Protein AF-A0A957LHJ6-F1 (afdb_monomer_lite)

Secondary structure (DSSP, 8-state):
---HHHHHHHHHTT------TT-EEE-TTTT-TTPPEE-------EEEETTEEEE------SS------TTTSEEE--HHHHHHHHHTTSEEEEEEEETTEEEEEEEETTEEEEEEESSHHHHHHHHHHHHH-

Radius of gyration: 19.18 Å; chains: 1; bounding box: 48×28×59 Å

Structure (mmCIF, N/CA/C/O backbone):
data_AF-A0A957LHJ6-F1
#
_entry.id   AF-A0A957LHJ6-F1
#
loop_
_atom_site.group_PDB
_atom_site.id
_atom_site.type_symbol
_atom_site.label_atom_id
_atom_site.label_alt_id
_atom_site.label_comp_id
_atom_site.label_asym_id
_atom_site.label_entity_id
_atom_site.label_seq_id
_atom_site.pdbx_PDB_ins_code
_atom_site.Cartn_x
_atom_site.Cartn_y
_atom_site.Cartn_z
_atom_site.occupancy
_atom_site.B_iso_or_equiv
_atom_site.auth_seq_id
_atom_site.auth_comp_id
_atom_site.auth_asym_id
_atom_site.auth_atom_id
_atom_site.pdbx_PDB_model_num
ATOM 1 N N . MET A 1 1 ? 8.470 -1.361 5.100 1.00 81.62 1 MET A N 1
ATOM 2 C CA . MET A 1 1 ? 7.902 -1.682 3.774 1.00 81.62 1 MET A CA 1
ATOM 3 C C . MET A 1 1 ? 6.771 -2.665 3.996 1.00 81.62 1 MET A C 1
ATOM 5 O O . MET A 1 1 ? 6.892 -3.461 4.921 1.00 81.62 1 MET A O 1
ATOM 9 N N . LEU A 1 2 ? 5.683 -2.572 3.235 1.00 95.25 2 LEU A N 1
ATOM 10 C CA . LEU A 1 2 ? 4.565 -3.502 3.373 1.00 95.25 2 LEU A CA 1
ATOM 11 C C . LEU A 1 2 ? 4.983 -4.894 2.881 1.00 95.25 2 LEU A C 1
ATOM 13 O O . LEU A 1 2 ? 5.634 -5.004 1.842 1.00 95.25 2 LEU A O 1
ATOM 17 N N . SER A 1 3 ? 4.640 -5.949 3.616 1.00 94.81 3 SER A N 1
ATOM 18 C CA . SER A 1 3 ? 4.914 -7.314 3.173 1.00 94.81 3 SER A CA 1
ATOM 19 C C . SER A 1 3 ? 4.028 -7.707 1.989 1.00 94.81 3 SER A C 1
ATOM 21 O O . SER A 1 3 ? 2.873 -7.288 1.878 1.00 94.81 3 SER A O 1
ATOM 23 N N . LEU A 1 4 ? 4.549 -8.581 1.122 1.00 92.94 4 LEU A N 1
ATOM 24 C CA . LEU A 1 4 ? 3.804 -9.098 -0.034 1.00 92.94 4 LEU A CA 1
ATOM 25 C C . LEU A 1 4 ? 2.527 -9.833 0.387 1.00 92.94 4 LEU A C 1
ATOM 27 O O . LEU A 1 4 ? 1.500 -9.735 -0.278 1.00 92.94 4 LEU A O 1
ATOM 31 N N . LYS A 1 5 ? 2.565 -10.522 1.533 1.00 94.06 5 LYS A N 1
ATOM 32 C CA . LYS A 1 5 ? 1.395 -11.201 2.097 1.00 94.06 5 LYS A CA 1
ATOM 33 C C . LYS A 1 5 ? 0.290 -10.208 2.464 1.00 94.06 5 LYS A C 1
ATOM 35 O O . LYS A 1 5 ? -0.875 -10.444 2.132 1.00 94.06 5 LYS A O 1
ATOM 40 N N . THR A 1 6 ? 0.632 -9.105 3.129 1.00 96.75 6 THR A N 1
ATOM 41 C CA . THR A 1 6 ? -0.348 -8.072 3.489 1.00 96.75 6 THR A CA 1
ATOM 42 C C . THR A 1 6 ? -0.860 -7.344 2.243 1.00 96.75 6 THR A C 1
ATOM 44 O O . THR A 1 6 ? -2.065 -7.143 2.109 1.00 96.75 6 THR A O 1
ATOM 47 N N . ALA A 1 7 ? 0.018 -7.039 1.285 1.00 96.50 7 ALA A N 1
ATOM 48 C CA . ALA A 1 7 ? -0.352 -6.458 -0.006 1.00 96.50 7 ALA A CA 1
ATOM 49 C C . ALA A 1 7 ? -1.355 -7.336 -0.786 1.00 96.50 7 ALA A C 1
ATOM 51 O O . ALA A 1 7 ? -2.404 -6.861 -1.223 1.00 96.50 7 ALA A O 1
ATOM 52 N N . ALA A 1 8 ? -1.097 -8.645 -0.879 1.00 95.06 8 ALA A N 1
ATOM 53 C CA . ALA A 1 8 ? -2.017 -9.600 -1.497 1.00 95.06 8 ALA A CA 1
ATOM 54 C C . ALA A 1 8 ? -3.353 -9.688 -0.742 1.00 95.06 8 ALA A C 1
ATOM 56 O O . ALA A 1 8 ? -4.414 -9.789 -1.356 1.00 95.06 8 ALA A O 1
ATOM 57 N N . SER A 1 9 ? -3.319 -9.594 0.590 1.00 97.00 9 SER A N 1
ATOM 58 C CA . SER A 1 9 ? -4.535 -9.574 1.410 1.00 97.00 9 SER A CA 1
ATOM 59 C C . SER A 1 9 ? -5.390 -8.336 1.122 1.00 97.00 9 SER A C 1
ATOM 61 O O . SER A 1 9 ? -6.606 -8.461 1.023 1.00 97.00 9 SER A O 1
ATOM 63 N N . LEU A 1 10 ? -4.776 -7.161 0.927 1.00 97.19 10 LEU A N 1
ATOM 64 C CA . LEU A 1 10 ? -5.491 -5.931 0.559 1.00 97.19 10 LEU A CA 1
ATOM 65 C C . LEU A 1 10 ? -6.168 -6.062 -0.810 1.00 97.19 10 LEU A C 1
ATOM 67 O O . LEU A 1 10 ? -7.336 -5.704 -0.948 1.00 97.19 10 LEU A O 1
ATOM 71 N N . LYS A 1 11 ? -5.467 -6.634 -1.798 1.00 95.75 11 LYS A N 1
ATOM 72 C CA . LYS A 1 11 ? -6.047 -6.941 -3.115 1.00 95.75 11 LYS A CA 1
ATOM 73 C C . LYS A 1 11 ? -7.255 -7.872 -2.986 1.00 95.75 11 LYS A C 1
ATOM 75 O O . LYS A 1 11 ? -8.315 -7.579 -3.528 1.00 95.75 11 LYS A O 1
ATOM 80 N N . ASN A 1 12 ? -7.117 -8.960 -2.227 1.00 96.06 12 ASN A N 1
ATOM 81 C CA . ASN A 1 12 ? -8.194 -9.933 -2.016 1.00 96.06 12 ASN A CA 1
ATOM 82 C C . ASN A 1 12 ? -9.385 -9.352 -1.238 1.00 96.06 12 ASN A C 1
ATOM 84 O O . ASN A 1 12 ? -10.514 -9.785 -1.445 1.00 96.06 12 ASN A O 1
ATOM 88 N N . ALA A 1 13 ? -9.149 -8.356 -0.380 1.00 96.69 13 ALA A N 1
ATOM 89 C CA . ALA A 1 13 ? -10.193 -7.597 0.306 1.00 96.69 13 ALA A CA 1
ATOM 90 C C . ALA A 1 13 ? -10.894 -6.565 -0.603 1.00 96.69 13 ALA A C 1
ATOM 92 O O . ALA A 1 13 ? -11.753 -5.825 -0.133 1.00 96.69 13 ALA A O 1
ATOM 93 N N . GLY A 1 14 ? -10.541 -6.497 -1.891 1.00 94.75 14 GLY A N 1
ATOM 94 C CA . GLY A 1 14 ? -11.168 -5.595 -2.854 1.00 94.75 14 GLY A CA 1
ATOM 95 C C . GLY A 1 14 ? -10.640 -4.163 -2.795 1.00 94.75 14 GLY A C 1
ATOM 96 O O . GLY A 1 14 ? -11.375 -3.236 -3.130 1.00 94.75 14 GLY A O 1
ATOM 97 N N . LEU A 1 15 ? -9.389 -3.950 -2.363 1.00 95.31 15 LEU A N 1
ATOM 98 C CA . LEU A 1 15 ? -8.764 -2.631 -2.460 1.00 95.31 15 LEU A CA 1
ATOM 99 C C . LEU A 1 15 ? -8.662 -2.209 -3.933 1.00 95.31 15 LEU A C 1
ATOM 101 O O . LEU A 1 15 ? -7.831 -2.717 -4.684 1.00 95.31 15 LEU A O 1
ATOM 105 N N . GLU A 1 16 ? -9.484 -1.240 -4.324 1.00 92.19 16 GLU A N 1
ATOM 106 C CA . GLU A 1 16 ? -9.344 -0.551 -5.603 1.00 92.19 16 GLU A CA 1
ATOM 107 C C . GLU A 1 16 ? -8.095 0.335 -5.570 1.00 92.19 16 GLU A C 1
ATOM 109 O O . GLU A 1 16 ? -7.950 1.193 -4.695 1.00 92.19 16 GLU A O 1
ATOM 114 N N . TRP A 1 17 ? -7.191 0.126 -6.527 1.00 95.19 17 TRP A N 1
ATOM 115 C CA . TRP A 1 17 ? -5.957 0.894 -6.643 1.00 95.19 17 TRP A CA 1
ATOM 116 C C . TRP A 1 17 ? -5.982 1.757 -7.897 1.00 95.19 17 TRP A C 1
ATOM 118 O O . TRP A 1 17 ? -6.230 1.261 -8.996 1.00 95.19 17 TRP A O 1
ATOM 128 N N . LYS A 1 18 ? -5.708 3.051 -7.731 1.00 92.62 18 LYS A N 1
ATOM 129 C CA . LYS A 1 18 ? -5.526 3.988 -8.837 1.00 92.62 18 LYS A CA 1
ATOM 130 C C . LYS A 1 18 ? -4.025 4.268 -8.968 1.00 92.62 18 LYS A C 1
ATOM 132 O O . LYS A 1 18 ? -3.505 4.955 -8.096 1.00 92.62 18 LYS A O 1
ATOM 137 N N . PRO A 1 19 ? -3.346 3.755 -10.010 1.00 92.44 19 PRO A N 1
ATOM 138 C CA . PRO A 1 19 ? -1.897 3.869 -10.107 1.00 92.44 19 PRO A CA 1
ATOM 139 C C . PRO A 1 19 ? -1.426 5.315 -10.240 1.00 92.44 19 PRO A C 1
ATOM 141 O O . PRO A 1 19 ? -1.973 6.087 -11.032 1.00 92.44 19 PRO A O 1
ATOM 144 N N . GLU A 1 20 ? -0.367 5.640 -9.515 1.00 92.88 20 GLU A N 1
ATOM 145 C CA . GLU A 1 20 ? 0.383 6.886 -9.602 1.00 92.88 20 GLU A CA 1
ATOM 146 C C . GLU A 1 20 ? 1.861 6.595 -9.889 1.00 92.88 20 GLU A C 1
ATOM 148 O O . GLU A 1 20 ? 2.368 5.493 -9.655 1.00 92.88 20 GLU A O 1
ATOM 153 N N . LEU A 1 21 ? 2.575 7.584 -10.435 1.00 91.69 21 LEU A N 1
ATOM 154 C CA . LEU A 1 21 ? 4.015 7.448 -10.638 1.00 91.69 21 LEU A CA 1
ATOM 155 C C . LEU A 1 21 ? 4.695 7.106 -9.310 1.00 91.69 21 LEU A C 1
ATOM 157 O O . LEU A 1 21 ? 4.356 7.648 -8.259 1.00 91.69 21 LEU A O 1
ATOM 161 N N . LEU A 1 22 ? 5.698 6.235 -9.390 1.00 91.69 22 LEU A N 1
ATOM 162 C CA . LEU A 1 22 ? 6.459 5.687 -8.269 1.00 91.69 22 LEU A CA 1
ATOM 163 C C . LEU A 1 22 ? 5.691 4.688 -7.394 1.00 91.69 22 LEU A C 1
ATOM 165 O O . LEU A 1 22 ? 6.193 4.287 -6.339 1.00 91.69 22 LEU A O 1
ATOM 169 N N . ASP A 1 23 ? 4.510 4.248 -7.825 1.00 94.88 23 ASP A N 1
ATOM 170 C CA . ASP A 1 23 ? 3.864 3.089 -7.224 1.00 94.88 23 ASP A CA 1
ATOM 171 C C . ASP A 1 23 ? 4.676 1.828 -7.461 1.00 94.88 23 ASP A C 1
ATOM 173 O O . ASP A 1 23 ? 5.300 1.647 -8.507 1.00 94.88 23 ASP A O 1
ATOM 177 N N . THR A 1 24 ? 4.641 0.933 -6.480 1.00 94.62 24 THR A N 1
ATOM 178 C CA . THR A 1 24 ? 5.360 -0.336 -6.553 1.00 94.62 24 THR A CA 1
ATOM 179 C C . THR A 1 24 ? 4.403 -1.510 -6.624 1.00 94.62 24 THR A C 1
ATOM 181 O O . THR A 1 24 ? 3.339 -1.475 -6.008 1.00 94.62 24 THR A O 1
ATOM 184 N N . PHE A 1 25 ? 4.760 -2.549 -7.377 1.00 94.44 25 PHE A N 1
ATOM 185 C CA . PHE A 1 25 ? 3.940 -3.748 -7.541 1.00 94.44 25 PHE A CA 1
ATOM 186 C C . PHE A 1 25 ? 4.792 -4.992 -7.802 1.00 94.44 25 PHE A C 1
ATOM 188 O O . PHE A 1 25 ? 5.954 -4.893 -8.192 1.00 94.44 25 PHE A O 1
ATOM 195 N N . ILE A 1 26 ? 4.199 -6.167 -7.612 1.00 92.69 26 ILE A N 1
ATOM 196 C CA . ILE A 1 26 ? 4.725 -7.443 -8.114 1.00 92.69 26 ILE A CA 1
ATOM 197 C C . ILE A 1 26 ? 3.777 -8.033 -9.154 1.00 92.69 26 ILE A C 1
ATOM 199 O O . ILE A 1 26 ? 2.583 -7.713 -9.170 1.00 92.69 26 ILE A O 1
ATOM 203 N N . VAL A 1 27 ? 4.300 -8.939 -9.976 1.00 90.62 27 VAL A N 1
ATOM 204 C CA . VAL A 1 27 ? 3.508 -9.801 -10.859 1.00 90.62 27 VAL A CA 1
ATOM 205 C C . VAL A 1 27 ? 3.628 -11.232 -10.327 1.00 90.62 27 VAL A C 1
ATOM 207 O O . VAL A 1 27 ? 4.699 -11.812 -10.487 1.00 90.62 27 VAL A O 1
ATOM 210 N N . PRO A 1 28 ? 2.601 -11.769 -9.644 1.00 86.50 28 PRO A N 1
ATOM 211 C CA . PRO A 1 28 ? 2.608 -13.148 -9.159 1.00 86.50 28 PR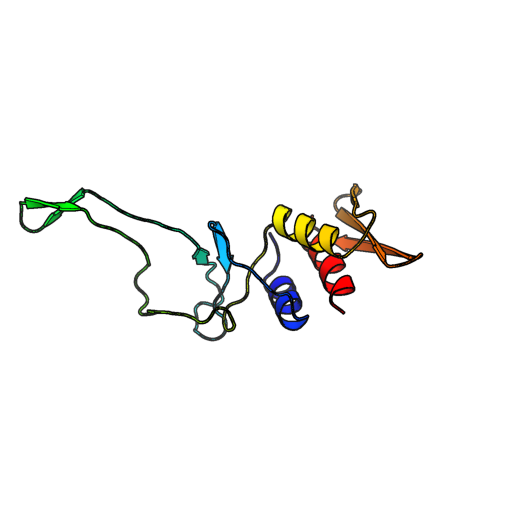O A CA 1
ATOM 212 C C . PRO A 1 28 ? 2.547 -14.172 -10.300 1.00 86.50 28 PRO A C 1
ATOM 214 O O . PRO A 1 28 ? 2.071 -13.861 -11.390 1.00 86.50 28 PRO A O 1
ATOM 217 N N . ASP A 1 29 ? 2.947 -15.410 -10.011 1.00 78.12 29 ASP A N 1
ATOM 218 C CA . ASP A 1 29 ? 2.726 -16.609 -10.830 1.00 78.12 29 ASP A CA 1
ATOM 219 C C . ASP A 1 29 ? 3.383 -16.588 -12.225 1.00 78.12 29 ASP A C 1
ATOM 221 O O . ASP A 1 29 ? 3.054 -17.397 -13.094 1.00 78.12 29 ASP A O 1
ATOM 225 N N . VAL A 1 30 ? 4.362 -15.703 -12.439 1.00 72.19 30 VAL A N 1
ATOM 226 C CA . VAL A 1 30 ? 5.123 -15.598 -13.703 1.00 72.19 30 VAL A CA 1
ATOM 227 C C . VAL A 1 30 ? 6.631 -15.781 -13.508 1.00 72.19 30 VAL A C 1
ATOM 229 O O . VAL A 1 30 ? 7.425 -15.485 -14.400 1.00 72.19 30 VAL A O 1
ATOM 232 N N . GLY A 1 31 ? 7.051 -16.255 -12.330 1.00 71.56 31 GLY A N 1
ATOM 233 C CA . GLY A 1 31 ? 8.468 -16.410 -11.980 1.00 71.56 31 GLY A CA 1
ATOM 234 C C . GLY A 1 31 ? 9.186 -15.078 -11.730 1.00 71.56 31 GLY A C 1
ATOM 235 O O . GLY A 1 31 ? 10.416 -15.033 -11.714 1.00 71.56 31 GLY A O 1
ATOM 236 N N . LEU A 1 32 ? 8.425 -13.994 -11.542 1.00 75.88 32 LEU A N 1
ATOM 237 C CA . LEU A 1 32 ? 8.915 -12.650 -11.214 1.00 75.88 32 LEU A CA 1
ATOM 238 C C . LEU A 1 32 ? 8.464 -12.207 -9.813 1.00 75.88 32 LEU A C 1
ATOM 240 O O . LEU A 1 32 ? 8.634 -11.048 -9.455 1.00 75.88 32 LEU A O 1
ATOM 244 N N . ASP A 1 33 ? 7.927 -13.125 -9.013 1.00 73.31 33 ASP A N 1
ATOM 245 C CA . ASP A 1 33 ? 7.245 -12.858 -7.739 1.00 73.31 33 ASP A CA 1
ATOM 246 C C . ASP A 1 33 ? 8.177 -12.255 -6.671 1.00 73.31 33 ASP A C 1
ATOM 248 O O . ASP A 1 33 ? 7.736 -11.579 -5.743 1.00 73.31 33 ASP A O 1
ATOM 252 N N . GLU A 1 34 ? 9.487 -12.470 -6.823 1.00 76.50 34 GLU A N 1
ATOM 253 C CA . GLU A 1 34 ? 10.536 -11.893 -5.976 1.00 76.50 34 GLU A CA 1
ATOM 254 C C . GLU A 1 34 ? 10.988 -10.495 -6.440 1.00 76.50 34 GLU A C 1
ATOM 256 O O . GLU A 1 34 ? 11.781 -9.838 -5.761 1.00 76.50 34 GLU A O 1
ATOM 261 N N . ARG A 1 35 ? 10.507 -10.014 -7.596 1.00 84.62 35 ARG A N 1
ATOM 262 C CA . ARG A 1 35 ? 10.862 -8.707 -8.161 1.00 84.62 35 ARG A CA 1
ATOM 263 C C . ARG A 1 35 ? 9.771 -7.683 -7.899 1.00 84.62 35 ARG A C 1
ATOM 265 O O . ARG A 1 35 ? 8.629 -7.838 -8.320 1.00 84.62 35 ARG A O 1
ATOM 272 N N . VAL A 1 36 ? 10.173 -6.578 -7.280 1.00 88.62 36 VAL A N 1
ATOM 273 C CA . VAL A 1 36 ? 9.339 -5.385 -7.139 1.00 88.62 36 VAL A CA 1
ATOM 274 C C . VAL A 1 36 ? 9.582 -4.468 -8.333 1.00 88.62 36 VAL A C 1
ATOM 276 O O . VAL A 1 36 ? 10.706 -4.025 -8.571 1.00 88.62 36 VAL A O 1
ATOM 279 N N . PHE A 1 37 ? 8.519 -4.184 -9.074 1.00 88.62 37 PHE A N 1
ATOM 280 C CA . PHE A 1 37 ? 8.486 -3.207 -10.153 1.00 88.62 37 PHE A CA 1
ATOM 281 C C . PHE A 1 37 ? 8.079 -1.842 -9.601 1.00 88.62 37 PHE A C 1
ATOM 283 O O . PHE A 1 37 ? 7.311 -1.757 -8.643 1.00 88.62 37 PHE A O 1
ATOM 290 N N . VAL A 1 38 ? 8.587 -0.778 -10.220 1.00 89.56 38 VAL A N 1
ATOM 291 C CA . VAL A 1 38 ? 8.218 0.609 -9.921 1.00 89.56 38 VAL A CA 1
ATOM 292 C C . VAL A 1 38 ? 7.597 1.196 -11.179 1.00 89.56 38 VAL A C 1
ATOM 294 O O . VAL A 1 38 ? 8.192 1.104 -12.253 1.00 89.56 38 VAL A O 1
ATOM 297 N N . LEU A 1 39 ? 6.415 1.792 -11.060 1.00 89.56 39 LEU A N 1
ATOM 298 C CA . LEU A 1 39 ? 5.775 2.502 -12.156 1.00 89.56 39 LEU A CA 1
ATOM 299 C C . LEU A 1 39 ? 6.527 3.815 -12.393 1.00 89.56 39 LEU A C 1
ATOM 301 O O . LEU A 1 39 ? 6.440 4.741 -11.591 1.00 89.56 39 LEU A O 1
ATOM 305 N N . THR A 1 40 ? 7.292 3.896 -13.475 1.00 83.75 40 THR A N 1
ATOM 306 C CA . THR A 1 40 ? 8.068 5.088 -13.839 1.00 83.75 40 THR A CA 1
ATOM 307 C C . THR A 1 40 ? 7.687 5.568 -15.236 1.00 83.75 40 THR A C 1
ATOM 309 O O . THR A 1 40 ? 7.187 4.805 -16.058 1.00 83.75 40 THR A O 1
ATOM 312 N N . ASP A 1 41 ? 7.917 6.849 -15.506 1.00 77.56 41 ASP A N 1
ATOM 313 C CA . ASP A 1 41 ? 7.670 7.519 -16.788 1.00 77.56 41 ASP A CA 1
ATOM 314 C C . ASP A 1 41 ? 8.947 7.659 -17.646 1.00 77.56 41 ASP A C 1
ATOM 316 O O . ASP A 1 41 ? 9.010 8.482 -18.559 1.00 77.56 41 ASP A O 1
ATOM 320 N N . MET A 1 42 ? 9.979 6.856 -17.366 1.00 69.69 42 MET A N 1
ATOM 321 C CA . MET A 1 42 ? 11.346 7.053 -17.864 1.00 69.69 42 MET A CA 1
ATOM 322 C C . MET A 1 42 ? 11.819 5.901 -18.774 1.00 69.69 42 MET A C 1
ATOM 324 O O . MET A 1 42 ? 11.308 4.790 -18.704 1.00 69.69 42 MET A O 1
ATOM 328 N N . MET A 1 43 ? 12.813 6.066 -19.648 1.00 60.88 43 MET A N 1
ATOM 329 C CA . MET A 1 43 ? 13.846 7.115 -19.780 1.00 60.88 43 MET A CA 1
ATOM 330 C C . MET A 1 43 ? 14.026 7.574 -21.213 1.00 60.88 43 MET A C 1
ATOM 332 O O . MET A 1 43 ? 13.528 6.852 -22.043 1.00 60.88 43 MET A O 1
ATOM 336 N N . ALA A 1 44 ? 14.818 8.645 -21.436 1.00 65.56 44 ALA A N 1
ATOM 337 C CA . ALA A 1 44 ? 15.498 9.140 -22.654 1.00 65.56 44 ALA A CA 1
ATOM 338 C C . ALA A 1 44 ? 17.032 9.180 -22.462 1.00 65.56 44 ALA A C 1
ATOM 340 O O . ALA A 1 44 ? 17.485 9.305 -21.331 1.00 65.56 44 ALA A O 1
ATOM 341 N N . GLU A 1 45 ? 17.834 9.232 -23.522 1.00 66.12 45 GLU A N 1
ATOM 342 C CA . GLU A 1 45 ? 19.318 9.326 -23.514 1.00 66.12 45 GLU A CA 1
ATOM 343 C C . GLU A 1 45 ? 19.739 9.936 -24.849 1.00 66.12 45 GLU A C 1
ATOM 345 O O . GLU A 1 45 ? 18.926 9.899 -25.736 1.00 66.12 45 GLU A O 1
ATOM 350 N N . VAL A 1 46 ? 20.940 10.477 -25.058 1.00 78.06 46 VAL A N 1
ATOM 351 C CA . VAL A 1 46 ? 21.480 10.717 -26.410 1.00 78.06 46 VAL A CA 1
ATOM 352 C C . VAL A 1 46 ? 22.558 9.660 -26.708 1.00 78.06 46 VAL A C 1
ATOM 354 O O . VAL A 1 46 ? 23.633 9.752 -26.131 1.00 78.06 46 VAL A O 1
ATOM 357 N N . SER A 1 47 ? 22.317 8.678 -27.582 1.00 79.44 47 SER A N 1
ATOM 358 C CA . SER A 1 47 ? 23.269 7.616 -27.956 1.00 79.44 47 SER A CA 1
ATOM 359 C C . SER A 1 47 ? 23.806 7.770 -29.377 1.00 79.44 47 SER A C 1
ATOM 361 O O . SER A 1 47 ? 23.164 8.362 -30.230 1.00 79.44 47 SER A O 1
ATOM 363 N N . VAL A 1 48 ? 24.987 7.224 -29.672 1.00 78.81 48 VAL A N 1
ATOM 364 C CA . VAL A 1 48 ? 25.561 7.228 -31.023 1.00 78.81 48 VAL A CA 1
ATOM 365 C C . VAL A 1 48 ? 25.380 5.859 -31.675 1.00 78.81 48 VAL A C 1
ATOM 367 O O . VAL A 1 48 ? 26.077 4.904 -31.335 1.00 78.81 48 VAL A O 1
ATOM 370 N N . LEU A 1 49 ? 24.496 5.752 -32.667 1.00 72.06 49 LEU A N 1
ATOM 371 C CA . LEU A 1 49 ? 24.236 4.493 -33.368 1.00 72.06 49 LEU A CA 1
ATOM 372 C C . LEU A 1 49 ? 25.015 4.460 -34.692 1.00 72.06 49 LEU A C 1
ATOM 374 O O . LEU A 1 49 ? 24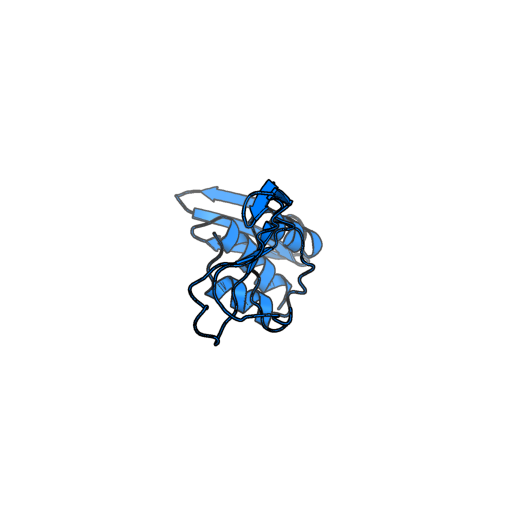.749 5.249 -35.598 1.00 72.06 49 LEU A O 1
ATOM 378 N N . LYS A 1 50 ? 25.999 3.556 -34.820 1.00 84.00 50 LYS A N 1
ATOM 379 C CA . LYS A 1 50 ? 26.882 3.443 -36.009 1.00 84.00 50 LYS A CA 1
ATOM 380 C C . LYS A 1 50 ? 27.617 4.751 -36.370 1.00 84.00 50 LYS A C 1
ATOM 382 O O . LYS A 1 50 ? 27.861 5.023 -37.542 1.00 84.00 50 LYS A O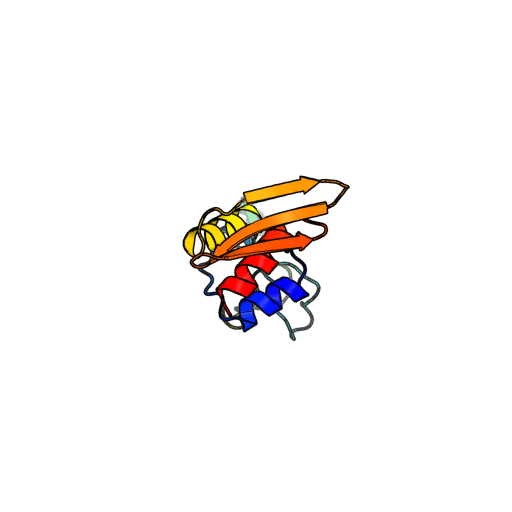 1
ATOM 387 N N . GLY A 1 51 ? 27.968 5.553 -35.364 1.00 87.25 51 GLY A N 1
ATOM 388 C CA . GLY A 1 51 ? 28.772 6.771 -35.530 1.00 87.25 51 GLY A CA 1
ATOM 389 C C . GLY A 1 51 ? 27.996 8.094 -35.606 1.00 87.25 51 GLY A C 1
ATOM 390 O O . GLY A 1 51 ? 28.637 9.135 -35.702 1.00 87.25 51 GLY A O 1
ATOM 391 N N . TRP A 1 52 ? 26.660 8.089 -35.505 1.00 88.06 52 TRP A N 1
ATOM 392 C CA . TRP A 1 52 ? 25.820 9.302 -35.505 1.00 88.06 52 TRP A CA 1
ATOM 393 C C . TRP A 1 52 ? 25.073 9.518 -34.179 1.00 88.06 52 TRP A C 1
ATOM 395 O O . TRP A 1 52 ? 24.528 8.539 -33.678 1.00 88.06 52 TRP A O 1
ATOM 405 N N . PRO A 1 53 ? 24.981 10.748 -33.632 1.00 87.44 53 PRO A N 1
ATOM 406 C CA . PRO A 1 53 ? 24.227 11.041 -32.406 1.00 87.44 53 PRO A CA 1
ATOM 407 C C . PRO A 1 53 ? 22.705 10.880 -32.592 1.00 87.44 53 PRO A C 1
ATOM 409 O O . PRO A 1 53 ? 22.148 11.281 -33.609 1.00 87.44 53 PRO A O 1
ATOM 412 N N . ALA A 1 54 ? 22.035 10.306 -31.600 1.00 81.19 54 ALA A N 1
ATOM 413 C CA . ALA A 1 54 ? 20.625 9.897 -31.548 1.00 81.19 54 ALA A CA 1
ATOM 414 C C . ALA A 1 54 ? 20.108 9.992 -30.103 1.00 81.19 54 ALA A C 1
ATOM 416 O O . ALA A 1 54 ? 20.929 10.232 -29.239 1.00 81.19 54 ALA A O 1
ATOM 417 N N . ILE A 1 55 ? 18.807 9.796 -29.815 1.00 83.75 55 ILE A N 1
ATOM 418 C CA . ILE A 1 55 ? 18.241 9.785 -28.446 1.00 83.75 55 ILE A CA 1
ATOM 419 C C . ILE A 1 55 ? 17.698 8.388 -28.041 1.00 83.75 55 ILE A C 1
ATOM 421 O O . ILE A 1 55 ? 16.823 7.896 -28.743 1.00 83.75 55 ILE A O 1
ATOM 425 N N . THR A 1 56 ? 18.177 7.724 -26.971 1.00 72.25 56 THR A N 1
ATOM 426 C CA . THR A 1 56 ? 17.784 6.369 -26.515 1.00 72.25 56 THR A CA 1
ATOM 427 C C . THR A 1 56 ? 16.981 6.327 -25.219 1.00 72.25 56 THR A C 1
ATOM 429 O O . THR A 1 56 ? 17.425 6.632 -24.125 1.00 72.25 56 THR A O 1
ATOM 432 N N . PHE A 1 57 ? 15.742 5.885 -25.333 1.00 66.88 57 PHE A N 1
ATOM 433 C CA . PHE A 1 57 ? 14.832 5.801 -24.212 1.00 66.88 57 PHE A CA 1
ATOM 434 C C . PHE A 1 57 ? 14.848 4.388 -23.605 1.00 66.88 57 PHE A C 1
ATOM 436 O O . PHE A 1 57 ? 14.519 3.433 -24.302 1.00 66.88 57 PHE A O 1
ATOM 443 N N . HIS A 1 58 ? 15.246 4.231 -22.337 1.00 61.78 58 HIS A N 1
ATOM 444 C CA . HIS A 1 58 ? 15.312 2.927 -21.664 1.00 61.78 58 HIS A CA 1
ATOM 445 C C . HIS A 1 58 ? 14.216 2.788 -20.608 1.00 61.78 58 HIS A C 1
ATOM 447 O O . HIS A 1 58 ? 14.390 3.167 -19.452 1.00 61.78 58 HIS A O 1
ATOM 453 N N . GLY A 1 59 ? 13.089 2.221 -21.025 1.00 59.12 59 GLY A N 1
ATOM 454 C CA . GLY A 1 59 ? 12.118 1.597 -20.137 1.00 59.12 59 GLY A CA 1
ATOM 455 C C . GLY A 1 59 ? 12.198 0.085 -20.335 1.00 59.12 59 GLY A C 1
ATOM 456 O O . GLY A 1 59 ? 12.176 -0.366 -21.471 1.00 59.12 59 GLY A O 1
ATOM 457 N N . VAL A 1 60 ? 12.294 -0.653 -19.232 1.00 54.00 60 VAL A N 1
ATOM 458 C CA . VAL A 1 60 ? 12.351 -2.119 -19.054 1.00 54.00 60 VAL A CA 1
ATOM 459 C C . VAL A 1 60 ? 13.634 -2.903 -19.386 1.00 54.00 60 VAL A C 1
ATOM 461 O O . VAL A 1 60 ? 14.322 -2.745 -20.389 1.00 54.00 60 VAL A O 1
ATOM 464 N N . VAL A 1 61 ? 13.907 -3.775 -18.416 1.00 52.56 61 VAL A N 1
ATOM 465 C CA . VAL A 1 61 ? 14.915 -4.828 -18.304 1.00 52.56 61 VAL A CA 1
ATOM 466 C C . VAL A 1 61 ? 14.517 -6.026 -19.185 1.00 52.56 61 VAL A C 1
ATOM 468 O O . VAL A 1 61 ? 13.349 -6.193 -19.510 1.00 52.56 61 VAL A O 1
ATOM 471 N N . GLU A 1 62 ? 15.492 -6.867 -19.516 1.00 50.88 62 GLU A N 1
ATOM 472 C CA . GLU A 1 62 ? 15.566 -7.948 -20.522 1.00 50.88 62 GLU A CA 1
ATOM 473 C C . GLU A 1 62 ? 14.543 -9.119 -20.460 1.00 50.88 62 GLU A C 1
ATOM 475 O O . GLU A 1 62 ? 14.835 -10.217 -20.937 1.00 50.88 62 GLU A O 1
ATOM 480 N N . TRP A 1 63 ? 13.337 -8.937 -19.914 1.00 57.47 63 TRP A N 1
ATOM 481 C CA . TRP A 1 63 ? 12.284 -9.962 -19.914 1.00 57.47 63 TRP A CA 1
ATOM 482 C C . TRP A 1 63 ? 11.141 -9.547 -20.837 1.00 57.47 63 TRP A C 1
ATOM 484 O O . TRP A 1 63 ? 10.651 -8.426 -20.752 1.00 57.47 63 TRP A O 1
ATOM 494 N N . ALA A 1 64 ? 10.727 -10.454 -21.725 1.00 56.00 64 ALA A N 1
ATOM 495 C CA . ALA A 1 64 ? 9.710 -10.259 -22.762 1.00 56.00 64 ALA A CA 1
ATOM 496 C C . ALA A 1 64 ? 8.276 -10.128 -22.200 1.00 56.00 64 ALA A C 1
ATOM 498 O O . ALA A 1 64 ? 7.372 -10.850 -22.614 1.00 56.00 64 ALA A O 1
ATOM 499 N N . LEU A 1 65 ? 8.073 -9.261 -21.207 1.00 67.56 65 LEU A N 1
ATOM 500 C CA . LEU A 1 65 ? 6.757 -8.928 -20.683 1.00 67.56 65 LEU A CA 1
ATOM 501 C C . LEU A 1 65 ? 6.314 -7.603 -21.304 1.00 67.56 65 LEU A C 1
ATOM 503 O O . LEU A 1 65 ? 6.602 -6.530 -20.780 1.00 67.56 65 LEU A O 1
ATOM 507 N N . ASP A 1 66 ? 5.635 -7.696 -22.447 1.00 73.69 66 ASP A N 1
ATOM 508 C CA . ASP A 1 66 ? 5.145 -6.527 -23.187 1.00 73.69 66 ASP A CA 1
ATOM 509 C C . ASP A 1 66 ? 4.080 -5.750 -22.395 1.00 73.69 66 ASP A C 1
ATOM 511 O O . ASP A 1 66 ? 4.006 -4.523 -22.469 1.00 73.69 66 ASP A O 1
ATOM 515 N N . TYR A 1 67 ? 3.240 -6.463 -21.635 1.00 82.31 67 TYR A N 1
ATOM 516 C CA . TYR A 1 67 ? 2.209 -5.886 -20.776 1.00 82.31 67 TYR A CA 1
ATOM 517 C C . TYR A 1 67 ? 1.812 -6.840 -19.642 1.00 82.31 67 TYR A C 1
ATOM 519 O O . TYR A 1 67 ? 2.044 -8.045 -19.702 1.00 82.31 67 TYR A O 1
ATOM 527 N N . VAL A 1 68 ? 1.161 -6.283 -18.621 1.00 87.00 68 VAL A N 1
ATOM 528 C CA . VAL A 1 68 ? 0.480 -7.010 -17.542 1.00 87.00 68 VAL A CA 1
ATOM 529 C C . VAL A 1 68 ? -0.794 -6.250 -17.178 1.00 87.00 68 VAL A C 1
ATOM 531 O O . VAL A 1 68 ? -0.795 -5.014 -17.174 1.00 87.00 68 VAL A O 1
ATOM 534 N N . LEU A 1 69 ? -1.901 -6.948 -16.908 1.00 89.75 69 LEU A N 1
ATOM 535 C CA . LEU A 1 69 ? -3.137 -6.276 -16.508 1.00 89.75 69 LEU A CA 1
ATOM 536 C C . LEU A 1 69 ? -3.031 -5.794 -15.059 1.00 89.75 69 LEU A C 1
ATOM 538 O O . LEU A 1 69 ? -2.513 -6.487 -14.186 1.00 89.75 69 LEU A O 1
ATOM 542 N N . GLN A 1 70 ? -3.611 -4.630 -14.753 1.00 90.31 70 GLN A N 1
ATOM 543 C CA . GLN A 1 70 ? -3.643 -4.126 -13.371 1.00 90.31 70 GLN A CA 1
ATOM 544 C C . GLN A 1 70 ? -4.344 -5.094 -12.400 1.00 90.31 70 GLN A C 1
ATOM 546 O O . GLN A 1 70 ? -4.044 -5.116 -11.212 1.00 90.31 70 GLN A O 1
ATOM 551 N N . THR A 1 71 ? -5.269 -5.918 -12.897 1.00 90.38 71 THR A N 1
ATOM 552 C CA . THR A 1 71 ? -5.941 -6.964 -12.114 1.00 90.38 71 THR A CA 1
ATOM 553 C C . THR A 1 71 ? -5.037 -8.155 -11.805 1.00 90.38 71 THR A C 1
ATOM 555 O O . THR A 1 71 ? -5.320 -8.911 -10.878 1.00 90.38 71 THR A O 1
ATOM 558 N N . GLU A 1 72 ? -3.951 -8.337 -12.550 1.00 90.50 72 GLU A N 1
ATOM 559 C CA . GLU A 1 72 ? -2.990 -9.431 -12.377 1.00 90.50 72 GLU A CA 1
ATOM 560 C C . GLU A 1 72 ? -1.879 -9.039 -11.397 1.00 90.50 72 GLU A C 1
ATOM 562 O O . GLU A 1 72 ? -1.395 -9.887 -10.654 1.00 90.50 72 GLU A O 1
ATOM 567 N N . VAL A 1 73 ? -1.564 -7.748 -11.268 1.00 93.44 73 VAL A N 1
ATOM 568 C CA . VAL A 1 73 ? -0.524 -7.279 -10.340 1.00 93.44 73 VAL A CA 1
ATOM 569 C C . VAL A 1 73 ? -1.001 -7.207 -8.891 1.00 93.44 73 VAL A C 1
ATOM 571 O O . VAL A 1 73 ? -2.198 -7.128 -8.600 1.00 93.44 73 VAL A O 1
ATOM 574 N N . VAL A 1 74 ? -0.055 -7.221 -7.957 1.00 95.50 74 VAL A N 1
ATOM 575 C CA . VAL A 1 74 ? -0.299 -6.895 -6.548 1.00 95.50 74 VAL A CA 1
ATOM 576 C C . VAL A 1 74 ? 0.455 -5.614 -6.231 1.00 95.50 74 VAL A C 1
ATOM 578 O O . VAL A 1 74 ? 1.686 -5.604 -6.211 1.00 95.50 74 VAL A O 1
ATOM 581 N N . TRP A 1 75 ? -0.288 -4.537 -5.988 1.00 96.50 75 TRP A N 1
ATOM 582 C CA . TRP A 1 75 ? 0.276 -3.261 -5.560 1.00 96.50 75 TRP A CA 1
ATOM 583 C C . TRP A 1 75 ? 0.846 -3.373 -4.152 1.00 96.50 75 TRP A C 1
ATOM 585 O O . TRP A 1 75 ? 0.262 -4.028 -3.291 1.00 96.50 75 TRP A O 1
ATOM 595 N N . ILE A 1 76 ? 1.965 -2.695 -3.914 1.00 96.69 76 ILE A N 1
ATOM 596 C CA . ILE A 1 76 ? 2.604 -2.538 -2.610 1.00 96.69 76 ILE A CA 1
ATOM 597 C C . ILE A 1 76 ? 2.527 -1.047 -2.252 1.00 96.69 76 ILE A C 1
ATOM 599 O O . ILE A 1 76 ? 3.431 -0.276 -2.585 1.00 96.69 76 ILE A O 1
ATOM 603 N N . PRO A 1 77 ? 1.435 -0.617 -1.603 1.00 96.81 77 PRO A N 1
ATOM 604 C CA . PRO A 1 77 ? 1.261 0.768 -1.196 1.00 96.81 77 PRO A CA 1
ATOM 605 C C . PRO A 1 77 ? 2.355 1.215 -0.223 1.00 96.81 77 PRO A C 1
ATOM 607 O O . PRO A 1 77 ? 2.742 0.474 0.691 1.00 96.81 77 PRO A O 1
ATOM 610 N N . ARG A 1 78 ? 2.817 2.457 -0.371 1.00 95.75 78 ARG A N 1
ATOM 611 C CA . ARG A 1 78 ? 3.677 3.103 0.626 1.00 95.75 78 ARG A CA 1
ATOM 612 C C . ARG A 1 78 ? 2.876 3.501 1.867 1.00 95.75 78 ARG A C 1
ATOM 614 O O . ARG A 1 78 ? 1.647 3.523 1.865 1.00 95.75 78 ARG A O 1
ATOM 621 N N . GLU A 1 79 ? 3.580 3.824 2.948 1.00 96.62 79 GLU A N 1
ATOM 622 C CA . GLU A 1 79 ? 2.949 4.205 4.218 1.00 96.62 79 GLU A CA 1
ATOM 623 C C . GLU A 1 79 ? 2.061 5.448 4.090 1.00 96.62 79 GLU A C 1
ATOM 625 O O . GLU A 1 79 ? 0.938 5.433 4.587 1.00 96.62 79 GLU A O 1
ATOM 630 N N . ASP A 1 80 ? 2.521 6.476 3.375 1.00 96.06 80 ASP A N 1
ATOM 631 C CA . ASP A 1 80 ? 1.762 7.698 3.098 1.00 96.06 80 ASP A CA 1
ATOM 632 C C . ASP A 1 80 ? 0.448 7.390 2.369 1.00 96.06 80 ASP A C 1
ATOM 634 O O . ASP A 1 80 ? -0.617 7.864 2.763 1.00 96.06 80 ASP A O 1
ATOM 638 N N . GLN A 1 81 ? 0.503 6.513 1.367 1.00 97.06 81 GLN A N 1
ATOM 639 C CA . GLN A 1 81 ? -0.667 6.112 0.589 1.00 97.06 81 GLN A CA 1
ATOM 640 C C . GLN A 1 81 ? -1.651 5.291 1.428 1.00 97.06 81 GLN A C 1
ATOM 642 O O . GLN A 1 81 ? -2.856 5.531 1.379 1.00 97.06 81 GLN A O 1
ATOM 647 N N . LEU A 1 82 ? -1.151 4.353 2.243 1.00 97.50 82 LEU A N 1
ATOM 648 C CA . LEU A 1 82 ? -1.980 3.580 3.173 1.00 97.50 82 LEU A CA 1
ATOM 649 C C . LEU A 1 82 ? -2.688 4.487 4.174 1.00 97.50 82 LEU A C 1
ATOM 651 O O . LEU A 1 82 ? -3.880 4.299 4.417 1.00 97.50 82 LEU A O 1
ATOM 655 N N . ARG A 1 83 ? -1.974 5.479 4.719 1.00 97.12 83 ARG A N 1
ATOM 656 C CA . ARG A 1 83 ? -2.531 6.482 5.628 1.00 97.12 83 ARG A CA 1
ATOM 657 C C . ARG A 1 83 ? -3.658 7.268 4.959 1.00 97.12 83 ARG A C 1
ATOM 659 O O . ARG A 1 83 ? -4.750 7.350 5.514 1.00 97.12 83 ARG A O 1
ATOM 666 N N . THR A 1 84 ? -3.436 7.788 3.754 1.00 96.69 84 THR A N 1
ATOM 667 C CA . THR A 1 84 ? -4.481 8.509 3.012 1.00 96.69 84 THR A CA 1
ATOM 668 C C . THR A 1 84 ? -5.693 7.617 2.725 1.00 96.69 84 THR A C 1
ATOM 670 O O . THR A 1 84 ? -6.837 8.039 2.906 1.00 96.69 84 THR A O 1
ATOM 673 N N . LEU A 1 85 ? -5.470 6.358 2.334 1.00 96.44 85 LEU A N 1
ATOM 674 C CA . LEU A 1 85 ? -6.548 5.410 2.050 1.00 96.44 85 LEU A CA 1
ATOM 675 C C . LEU A 1 85 ? -7.393 5.095 3.283 1.00 96.44 85 LEU A C 1
ATOM 677 O O . LEU A 1 85 ? -8.622 5.121 3.201 1.00 96.44 85 LEU A O 1
ATOM 681 N N . ILE A 1 86 ? -6.768 4.819 4.427 1.00 96.25 86 ILE A N 1
ATOM 682 C CA . ILE A 1 86 ? -7.508 4.506 5.653 1.00 96.25 86 ILE A CA 1
ATOM 683 C C . ILE A 1 86 ? -8.241 5.735 6.204 1.00 96.25 86 ILE A C 1
ATOM 685 O O . ILE A 1 86 ? -9.388 5.612 6.629 1.00 96.25 86 ILE A O 1
ATOM 689 N N . GLU A 1 87 ? -7.639 6.926 6.133 1.00 96.12 87 GLU A N 1
ATOM 690 C CA . GLU A 1 87 ? -8.267 8.189 6.546 1.00 96.12 87 GLU A CA 1
ATOM 691 C C . GLU A 1 87 ? -9.488 8.537 5.685 1.00 96.12 87 GLU A C 1
ATOM 693 O O . GLU A 1 87 ? -10.431 9.155 6.173 1.00 96.12 87 GLU A O 1
ATOM 698 N N . SER A 1 88 ? -9.526 8.085 4.427 1.00 95.06 88 SER A N 1
ATOM 699 C CA . SER A 1 88 ? -10.702 8.254 3.566 1.00 95.06 88 SER A CA 1
ATOM 700 C C . SER A 1 88 ? -11.887 7.347 3.940 1.00 95.06 88 SER A C 1
ATOM 702 O O . SER A 1 88 ? -13.015 7.615 3.525 1.00 95.06 88 SER A O 1
ATOM 704 N N . LYS A 1 89 ? -11.658 6.276 4.717 1.00 93.69 89 LYS A N 1
ATOM 705 C CA . LYS A 1 89 ? -12.669 5.247 5.037 1.00 93.69 89 LYS A CA 1
ATOM 706 C C . LYS A 1 89 ? -12.990 5.120 6.531 1.00 93.69 89 LYS A C 1
ATOM 708 O O . LYS A 1 89 ? -14.003 4.519 6.887 1.00 93.69 89 LYS A O 1
ATOM 713 N N . ALA A 1 90 ? -12.155 5.667 7.407 1.00 95.00 90 ALA A N 1
ATOM 714 C CA . ALA A 1 90 ? -12.323 5.642 8.856 1.00 95.00 90 ALA A CA 1
ATOM 715 C C . ALA A 1 90 ? -12.051 7.019 9.471 1.00 95.00 90 ALA A C 1
ATOM 717 O O . ALA A 1 90 ? -11.453 7.894 8.857 1.00 95.00 90 ALA A O 1
ATOM 718 N N . SER A 1 91 ? -12.486 7.214 10.715 1.00 95.75 91 SER A N 1
ATOM 719 C CA . SER A 1 91 ? -12.291 8.480 11.433 1.00 95.75 91 SER A CA 1
ATOM 720 C C . SER A 1 91 ? -11.305 8.325 12.586 1.00 95.75 91 SER A C 1
ATOM 722 O O . SER A 1 91 ? -11.106 7.221 13.090 1.00 95.75 91 SER A O 1
ATOM 724 N N . LYS A 1 92 ? -10.701 9.437 13.029 1.00 95.38 92 LYS A N 1
ATOM 725 C CA . LYS A 1 92 ? -9.725 9.472 14.138 1.00 95.38 92 LYS A CA 1
ATOM 726 C C . LYS A 1 92 ? -8.585 8.460 13.971 1.00 95.38 92 LYS A C 1
ATOM 728 O O . LYS A 1 92 ? -8.236 7.753 14.915 1.00 95.38 92 LYS A O 1
ATOM 733 N N . VAL A 1 93 ? -8.048 8.373 12.755 1.00 97.38 93 VAL A N 1
ATOM 734 C CA . VAL A 1 93 ? -6.896 7.521 12.466 1.00 97.38 93 VAL A CA 1
ATOM 735 C C . VAL A 1 93 ? -5.650 8.154 13.078 1.00 97.38 93 VAL A C 1
ATOM 737 O O . VAL A 1 93 ? -5.290 9.283 12.749 1.00 97.38 93 VAL A O 1
ATOM 740 N N . HIS A 1 94 ? -4.988 7.430 13.970 1.00 96.88 94 HIS A N 1
ATOM 741 C CA . HIS A 1 94 ? -3.781 7.876 14.654 1.00 96.88 94 HIS A CA 1
ATOM 742 C C . HIS A 1 94 ? -2.770 6.741 14.724 1.00 96.88 94 HIS A C 1
ATOM 744 O O . HIS A 1 94 ? -3.140 5.591 14.936 1.00 96.88 94 HIS A O 1
ATOM 750 N N . LEU A 1 95 ? -1.489 7.066 14.580 1.00 98.00 95 LEU A N 1
ATOM 751 C CA . LEU A 1 95 ? -0.404 6.105 14.717 1.00 98.00 95 LEU A CA 1
ATOM 752 C C . LEU A 1 95 ? 0.478 6.503 15.894 1.00 98.00 95 LEU A C 1
ATOM 754 O O . LEU A 1 95 ? 0.940 7.640 15.975 1.00 98.00 95 LEU A O 1
ATOM 758 N N . LEU A 1 96 ? 0.723 5.553 16.787 1.00 98.00 96 LEU A N 1
ATOM 759 C CA . LEU A 1 96 ? 1.622 5.715 17.921 1.00 98.00 96 LEU A CA 1
ATOM 760 C C . LEU A 1 96 ? 2.751 4.694 17.825 1.00 98.00 96 LEU A C 1
ATOM 762 O O . LEU A 1 96 ? 2.511 3.527 17.523 1.00 98.00 96 LEU A O 1
ATOM 766 N N . PHE A 1 97 ? 3.977 5.134 18.098 1.00 97.56 97 PHE A N 1
ATOM 767 C CA . PHE A 1 97 ? 5.123 4.248 18.262 1.00 97.56 97 PHE A CA 1
ATOM 768 C C . PHE A 1 97 ? 5.489 4.175 19.742 1.00 97.56 97 PHE A C 1
ATOM 770 O O . PHE A 1 97 ? 5.834 5.188 20.350 1.00 97.56 97 PHE A O 1
ATOM 777 N N . GLN A 1 98 ? 5.399 2.982 20.322 1.00 96.38 98 GLN A N 1
ATOM 778 C CA . GLN A 1 98 ? 5.699 2.735 21.728 1.00 96.38 98 GLN A CA 1
ATOM 779 C C . GLN A 1 98 ? 6.288 1.332 21.885 1.00 96.38 98 GLN A C 1
ATOM 781 O O . GLN A 1 98 ? 5.867 0.394 21.207 1.00 96.38 98 GLN A O 1
ATOM 786 N N . GLU A 1 99 ? 7.280 1.194 22.771 1.00 93.88 99 GLU A N 1
ATOM 787 C CA . GLU A 1 99 ? 7.896 -0.100 23.117 1.00 93.88 99 GLU A CA 1
ATOM 788 C C . GLU A 1 99 ? 8.364 -0.905 21.889 1.00 93.88 99 GLU A C 1
ATOM 790 O O . GLU A 1 99 ? 8.198 -2.119 21.816 1.00 93.88 99 GLU A O 1
ATOM 795 N N . GLY A 1 100 ? 8.933 -0.221 20.890 1.00 94.81 100 GLY A N 1
ATOM 796 C CA . GLY A 1 100 ? 9.465 -0.870 19.687 1.00 94.81 100 GLY A CA 1
ATOM 797 C C . GLY A 1 100 ? 8.408 -1.307 18.670 1.00 94.81 100 GLY A C 1
ATOM 798 O O . GLY A 1 100 ? 8.727 -2.068 17.765 1.00 94.81 100 GLY A O 1
ATOM 799 N N . SER A 1 101 ? 7.166 -0.836 18.793 1.00 97.06 101 SER A N 1
ATOM 800 C CA . SER A 1 101 ? 6.054 -1.261 17.940 1.00 97.06 101 SER A CA 1
ATOM 801 C C . SER A 1 101 ? 5.149 -0.104 17.534 1.00 97.06 101 SER A C 1
ATOM 803 O O . SER A 1 101 ? 5.006 0.877 18.268 1.00 97.06 101 SER A O 1
ATOM 805 N N . TYR A 1 102 ? 4.514 -0.229 16.372 1.00 98.12 102 TYR A N 1
ATOM 806 C CA . TYR A 1 102 ? 3.546 0.733 15.860 1.00 98.12 102 TYR A CA 1
ATOM 807 C C . TYR A 1 102 ? 2.129 0.265 16.167 1.00 98.12 102 TYR A C 1
ATOM 809 O O . TYR A 1 102 ? 1.794 -0.891 15.929 1.00 98.12 102 TYR A O 1
ATOM 817 N N . THR A 1 103 ? 1.285 1.162 16.667 1.00 98.38 103 THR A N 1
ATOM 818 C CA . THR A 1 103 ? -0.141 0.912 16.892 1.00 98.38 103 THR A CA 1
ATOM 819 C C . THR A 1 103 ? -0.954 1.937 16.117 1.00 98.38 103 THR A C 1
ATOM 821 O O . THR A 1 103 ? -0.877 3.132 16.400 1.00 98.38 103 THR A O 1
ATOM 824 N N . CYS A 1 104 ? -1.713 1.470 15.127 1.00 98.31 104 CYS A N 1
ATOM 825 C CA . CYS A 1 104 ? -2.699 2.265 14.410 1.00 98.31 104 CYS A CA 1
ATOM 826 C C . CYS A 1 104 ? -4.038 2.164 15.139 1.00 98.31 104 CYS A C 1
ATOM 828 O O . CYS A 1 104 ? -4.605 1.080 15.257 1.00 98.31 104 CYS A O 1
ATOM 830 N N . THR A 1 105 ? -4.554 3.295 15.594 1.00 98.25 105 THR A N 1
ATOM 831 C CA . THR A 1 105 ? -5.885 3.427 16.177 1.00 98.25 105 THR A CA 1
ATOM 832 C C . THR A 1 105 ? -6.812 4.071 15.158 1.00 98.25 105 THR A C 1
ATOM 834 O O . THR A 1 105 ? -6.421 5.027 14.498 1.00 98.25 105 THR A O 1
ATOM 837 N N . LEU A 1 106 ? -8.040 3.575 15.032 1.00 97.75 106 LEU A N 1
ATOM 838 C CA . LEU A 1 106 ? -9.086 4.180 14.204 1.00 97.75 106 LEU A CA 1
ATOM 839 C C . LEU A 1 106 ? -10.463 3.994 14.839 1.00 97.75 106 LEU A C 1
ATOM 841 O O . LEU A 1 106 ? -10.664 3.102 15.665 1.00 97.75 106 LEU A O 1
ATOM 845 N N . LYS A 1 107 ? -11.442 4.793 14.411 1.00 97.12 107 LYS A N 1
ATOM 846 C CA . LYS A 1 107 ? -12.855 4.606 14.753 1.00 97.12 107 LYS A CA 1
ATOM 847 C C . LY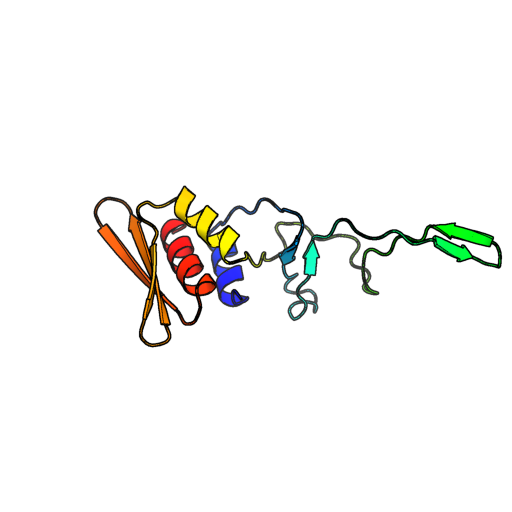S A 1 107 ? -13.688 4.180 13.555 1.00 97.12 107 LYS A C 1
ATOM 849 O O . LYS A 1 107 ? -13.691 4.853 12.519 1.00 97.12 107 LYS A O 1
ATOM 854 N N . ARG A 1 108 ? -14.468 3.113 13.759 1.00 90.44 108 ARG A N 1
ATOM 855 C CA . ARG A 1 108 ? -15.515 2.632 12.849 1.00 90.44 108 ARG A CA 1
ATOM 856 C C . ARG A 1 108 ? -16.844 2.638 13.608 1.00 90.44 108 ARG A C 1
ATOM 858 O O . ARG A 1 108 ? -17.060 1.843 14.518 1.00 90.44 108 ARG A O 1
ATOM 865 N N . GLY A 1 109 ? -17.719 3.587 13.278 1.00 87.69 109 GLY A N 1
ATOM 866 C CA . GLY A 1 109 ? -18.905 3.872 14.092 1.00 87.69 109 GLY A CA 1
ATOM 867 C C . GLY A 1 109 ? -18.525 4.467 15.455 1.00 87.69 109 GLY A C 1
ATOM 868 O O . GLY A 1 109 ? -17.746 5.417 15.526 1.00 87.69 109 GLY A O 1
ATOM 869 N N . SER A 1 110 ? -19.076 3.924 16.543 1.00 89.25 110 SER A N 1
ATOM 870 C CA . SER A 1 110 ? -18.773 4.362 17.917 1.00 89.25 110 SER A CA 1
ATOM 871 C C . SER A 1 110 ? -17.570 3.651 18.546 1.00 89.25 110 SER A C 1
ATOM 873 O O . SER A 1 110 ? -17.075 4.104 19.582 1.00 89.25 110 SER A O 1
ATOM 875 N N . LEU A 1 111 ? -17.096 2.563 17.933 1.00 94.19 111 LEU A N 1
ATOM 876 C CA . LEU A 1 111 ? -16.038 1.718 18.472 1.00 94.19 111 LEU A CA 1
ATOM 877 C C . LEU A 1 111 ? -14.660 2.160 17.985 1.00 94.19 111 LEU A C 1
ATOM 879 O O . LEU A 1 111 ? -14.478 2.597 16.846 1.00 94.19 111 LEU A O 1
ATOM 883 N N . GLU A 1 112 ? -13.697 2.043 18.890 1.00 96.75 112 GLU A N 1
ATOM 884 C CA . GLU A 1 112 ? -12.285 2.281 18.634 1.00 96.75 112 GLU A CA 1
ATOM 885 C C . GLU A 1 112 ? -11.573 0.942 18.450 1.00 96.75 112 GLU A C 1
ATOM 887 O O . GLU A 1 112 ? -11.794 0.000 19.212 1.00 96.75 112 GLU A O 1
ATOM 892 N N . HIS A 1 113 ? -10.743 0.864 17.418 1.00 97.88 113 HIS A N 1
ATOM 893 C CA . HIS A 1 113 ? -10.019 -0.334 17.022 1.00 97.88 113 HIS A CA 1
ATOM 894 C C . HIS A 1 113 ? -8.527 -0.030 16.976 1.00 97.88 113 HIS A C 1
ATOM 896 O O . HIS A 1 113 ? -8.134 1.045 16.524 1.00 97.88 113 HIS A O 1
ATOM 902 N N . LEU A 1 114 ? -7.712 -0.980 17.439 1.00 97.94 114 LEU A N 1
ATOM 903 C CA . LEU A 1 114 ? -6.263 -0.849 17.529 1.00 97.94 114 LEU A CA 1
ATOM 904 C C . LEU A 1 114 ? -5.587 -1.990 16.768 1.00 97.94 114 LEU A C 1
ATOM 906 O O . LEU A 1 114 ? -5.926 -3.157 16.960 1.00 97.94 114 LEU A O 1
ATOM 910 N N . PHE A 1 115 ? -4.603 -1.642 15.946 1.00 97.94 115 PHE A N 1
ATOM 911 C CA . PHE A 1 115 ? -3.851 -2.566 15.105 1.00 97.94 115 PHE A CA 1
ATOM 912 C C . PHE A 1 115 ? -2.362 -2.378 15.364 1.00 97.94 115 PHE A C 1
ATOM 914 O O . PHE A 1 115 ? -1.789 -1.345 15.020 1.00 97.94 115 PHE A O 1
ATOM 921 N N . LYS A 1 116 ? -1.742 -3.371 16.004 1.00 97.94 116 LYS A N 1
ATOM 922 C CA . LYS A 1 116 ? -0.323 -3.354 16.362 1.00 97.94 116 LYS A CA 1
ATOM 923 C C . LYS A 1 116 ? 0.499 -4.097 15.311 1.00 97.94 116 LYS A C 1
ATOM 925 O O . LYS A 1 116 ? 0.124 -5.201 14.927 1.00 97.94 116 LYS A O 1
ATOM 930 N N . ALA A 1 117 ? 1.617 -3.519 14.886 1.00 97.44 117 ALA A N 1
ATOM 931 C CA . ALA A 1 117 ? 2.555 -4.151 13.966 1.00 97.44 117 ALA A CA 1
ATOM 932 C C . ALA A 1 117 ? 3.990 -3.639 14.153 1.00 97.44 117 ALA A C 1
ATOM 934 O O . ALA A 1 117 ? 4.234 -2.606 14.781 1.00 97.44 117 ALA A O 1
ATOM 935 N N . ASP A 1 118 ? 4.942 -4.341 13.543 1.00 96.25 118 ASP A N 1
ATOM 936 C CA . ASP A 1 118 ? 6.372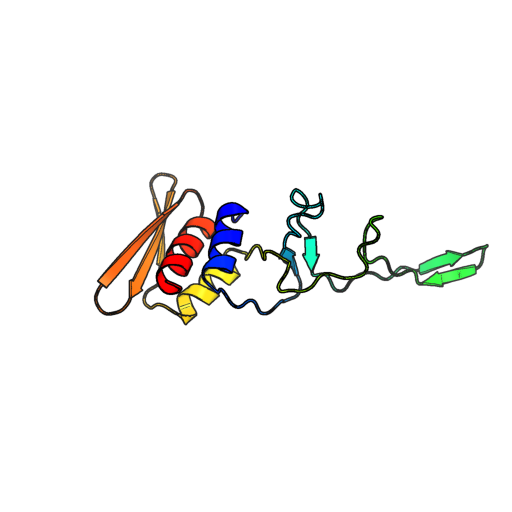 -4.012 13.616 1.00 96.25 118 ASP A CA 1
ATOM 937 C C . ASP A 1 118 ? 6.761 -2.821 12.725 1.00 96.25 118 ASP A C 1
ATOM 939 O O . ASP A 1 118 ? 7.857 -2.275 12.836 1.00 96.25 118 ASP A O 1
ATOM 943 N N . SER A 1 119 ? 5.862 -2.375 11.841 1.00 97.25 119 SER A N 1
ATOM 944 C CA . SER A 1 119 ? 6.060 -1.177 11.025 1.00 97.25 119 SER A CA 1
ATOM 945 C C . SER A 1 119 ? 4.779 -0.360 10.885 1.00 97.25 119 SER A C 1
ATOM 947 O O . SER A 1 119 ? 3.673 -0.898 10.944 1.00 97.25 119 SER A O 1
ATOM 949 N N . ALA A 1 120 ? 4.935 0.942 10.638 1.00 97.75 120 ALA A N 1
ATOM 950 C CA . ALA A 1 120 ? 3.824 1.851 10.367 1.00 97.75 120 ALA A CA 1
ATOM 951 C C . ALA A 1 120 ? 2.949 1.373 9.193 1.00 97.75 120 ALA A C 1
ATOM 953 O O . ALA A 1 120 ? 1.727 1.350 9.307 1.00 97.75 120 ALA A O 1
ATOM 954 N N . ALA A 1 121 ? 3.576 0.933 8.095 1.00 97.88 121 ALA A N 1
ATOM 955 C CA . ALA A 1 121 ? 2.870 0.430 6.917 1.00 97.88 121 ALA A CA 1
ATOM 956 C C . ALA A 1 121 ? 2.000 -0.793 7.248 1.00 97.88 121 ALA A C 1
ATOM 958 O O . ALA A 1 121 ? 0.837 -0.833 6.868 1.00 97.88 121 ALA A O 1
ATOM 959 N N . GLU A 1 122 ? 2.529 -1.759 8.005 1.00 98.38 122 GLU A N 1
ATOM 960 C CA . GLU A 1 122 ? 1.759 -2.939 8.424 1.00 98.38 122 GLU A CA 1
ATOM 961 C C . GLU A 1 122 ? 0.613 -2.569 9.379 1.00 98.38 122 GLU A C 1
ATOM 963 O O . GLU A 1 122 ? -0.491 -3.092 9.248 1.00 98.38 122 GLU A O 1
ATOM 968 N N . ALA A 1 123 ? 0.830 -1.621 10.299 1.00 98.19 123 ALA A N 1
ATOM 969 C CA . ALA A 1 123 ? -0.211 -1.166 11.221 1.00 98.19 123 ALA A CA 1
ATOM 970 C C . ALA A 1 123 ? -1.369 -0.479 10.476 1.00 98.19 123 ALA A C 1
ATOM 972 O O . ALA A 1 123 ? -2.537 -0.783 10.729 1.00 98.19 123 ALA A O 1
ATOM 973 N N . TYR A 1 124 ? -1.059 0.404 9.519 1.00 98.44 124 TYR A N 1
ATOM 974 C CA . TYR A 1 124 ? -2.074 1.024 8.668 1.00 98.44 124 TYR A CA 1
ATOM 975 C C . TYR A 1 124 ? -2.769 0.011 7.761 1.00 98.44 124 TYR A C 1
ATOM 977 O O . TYR A 1 124 ? -3.990 0.044 7.646 1.00 98.44 124 TYR A O 1
ATOM 985 N N . ALA A 1 125 ? -2.028 -0.911 7.146 1.00 98.12 125 ALA A N 1
ATOM 986 C CA . ALA A 1 125 ? -2.611 -1.926 6.278 1.00 98.12 125 ALA A CA 1
ATOM 987 C C . ALA A 1 125 ? -3.552 -2.873 7.035 1.00 98.12 125 ALA A C 1
ATOM 989 O O . ALA A 1 125 ? -4.618 -3.201 6.520 1.00 98.12 125 ALA A O 1
ATOM 990 N N . ALA A 1 126 ? -3.217 -3.258 8.269 1.00 97.88 126 ALA A N 1
ATOM 991 C CA . ALA A 1 126 ? -4.100 -4.048 9.124 1.00 97.88 126 ALA A CA 1
ATOM 992 C C . ALA A 1 126 ? -5.411 -3.306 9.439 1.00 97.88 126 ALA A C 1
ATOM 994 O O . ALA A 1 126 ? -6.492 -3.891 9.352 1.00 97.88 126 ALA A O 1
ATOM 995 N N . GLY A 1 127 ? -5.330 -2.006 9.739 1.00 97.62 127 GLY A N 1
ATOM 996 C CA . GLY A 1 127 ? -6.517 -1.1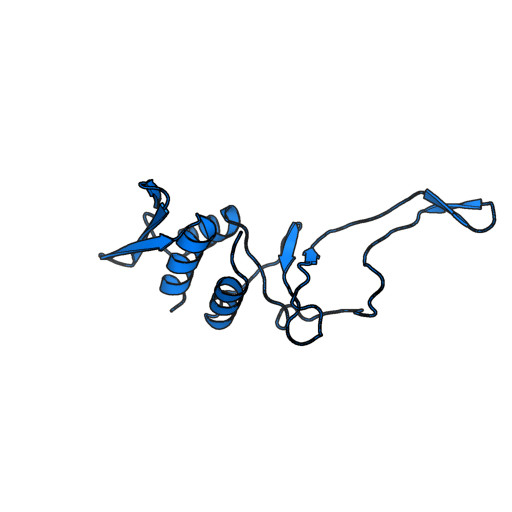73 9.921 1.00 97.62 127 GLY A CA 1
ATOM 997 C C . GLY A 1 127 ? -7.333 -1.012 8.636 1.00 97.62 127 GLY A C 1
ATOM 998 O O . GLY A 1 127 ? -8.557 -1.105 8.668 1.00 97.62 127 GLY A O 1
ATOM 999 N N . LEU A 1 128 ? -6.671 -0.821 7.493 1.00 97.56 128 LEU A N 1
ATOM 1000 C CA . LEU A 1 128 ? -7.325 -0.705 6.191 1.00 97.56 128 LEU A CA 1
ATOM 1001 C C . LEU A 1 128 ? -8.047 -2.004 5.811 1.00 97.56 128 LEU A C 1
ATOM 1003 O O . LEU A 1 128 ? -9.201 -1.945 5.400 1.00 97.56 128 LEU A O 1
ATOM 1007 N N . LEU A 1 129 ? -7.417 -3.166 6.022 1.00 97.62 129 LEU A N 1
ATOM 1008 C CA . LEU A 1 129 ? -8.039 -4.480 5.833 1.00 97.62 129 LEU A CA 1
ATOM 1009 C C . LEU A 1 129 ? -9.333 -4.608 6.632 1.00 97.62 129 LEU A C 1
ATOM 1011 O O . LEU A 1 129 ? -10.358 -4.970 6.068 1.00 97.62 129 LEU A O 1
ATOM 1015 N N . PHE A 1 130 ? -9.306 -4.244 7.917 1.00 96.88 130 PHE A N 1
ATOM 1016 C CA . PHE A 1 130 ? -10.498 -4.271 8.764 1.00 96.88 130 PHE A CA 1
ATOM 1017 C C . PHE A 1 130 ? -11.629 -3.379 8.241 1.00 96.88 130 PHE A C 1
ATOM 1019 O O . PHE A 1 130 ? -12.798 -3.683 8.448 1.00 96.88 130 PHE A O 1
ATOM 1026 N N . VAL A 1 131 ? -11.306 -2.259 7.594 1.00 95.31 131 VAL A N 1
ATOM 1027 C CA . VAL A 1 131 ? -12.318 -1.346 7.050 1.00 95.31 131 VAL A CA 1
ATOM 1028 C C . VAL A 1 131 ? -12.865 -1.832 5.703 1.00 95.31 131 VAL A C 1
ATOM 1030 O O . VAL A 1 131 ? -14.006 -1.512 5.377 1.00 95.31 131 VAL A O 1
ATOM 1033 N N . LEU A 1 132 ? -12.083 -2.602 4.942 1.00 94.44 132 LEU A N 1
ATOM 1034 C CA . LEU A 1 132 ? -12.508 -3.211 3.677 1.00 94.44 132 LEU A CA 1
ATOM 1035 C C . LEU A 1 132 ? -13.400 -4.451 3.876 1.00 94.44 132 LEU A C 1
ATOM 1037 O O . LEU A 1 132 ? -14.202 -4.753 2.997 1.00 94.44 132 LEU A O 1
ATOM 1041 N N . THR A 1 133 ? -13.277 -5.139 5.017 1.00 87.25 133 THR A N 1
ATOM 1042 C CA . THR A 1 133 ? -14.093 -6.309 5.407 1.00 87.25 133 THR A CA 1
ATOM 1043 C C . THR A 1 133 ? -15.285 -5.954 6.294 1.00 87.25 133 THR A C 1
ATOM 1045 O O . THR A 1 133 ? -16.370 -6.522 6.062 1.00 87.25 133 THR A O 1
#

Foldseek 3Di:
DDDPVLLVLCVVLVDDDDDDFQWWKFQPPPVGRVPIDGRHPFDKAFDADPHRTHIDTDDDDDDPPPDDDPNRIRTDDDLVRLVVLLVVQWPPWDWDDDPQWIWTWTDDPNDIDIAIDNDSSNNSSVSNSVSSD

pLDDT: mean 88.94, std 11.67, range [50.88, 98.44]

Sequence (133 aa):
MLSLKTAASLKNAGLEWKPELLDTFIVPDVGLDERVFVLTDMMAEVSVLKGWPAITFHGVVEWALDYVLQTEVVWIPREDQLRTLIESKASKVHLLFQEGSYTCTLKRGSLEHLFKADSAAEAYAAGLLFVLT